Protein AF-A0A3D0T4M4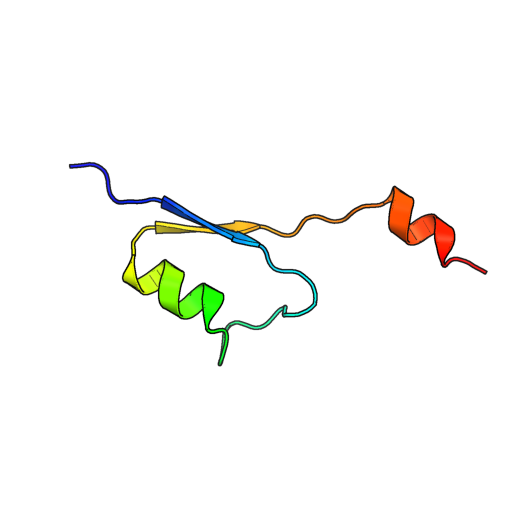-F1 (afdb_monomer)

Foldseek 3Di:
DDADEDEAEDDVCPDDPPDPSNVVRVVRGHYDYDYDDDPVVVVVPDD

Sequence (47 aa):
MSQPVCIVWFRQDLRVIDNPALLAAVEHGTVVPVYIFDTELDEADQP

Nearest PDB structures (foldseek):
  8asz-assembly1_A  TM=4.771E-01  e=7.474E+00  Escherichia coli K-12
  7tn7-assembly1_A-2  TM=2.633E-01  e=3.465E+00  Zea mays
  1ta9-assembly1_A  TM=3.180E-01  e=5.651E+00  Schizosaccharomyces pombe

Structure (mmCIF, N/CA/C/O backbone):
data_AF-A0A3D0T4M4-F1
#
_entry.id   AF-A0A3D0T4M4-F1
#
loop_
_atom_site.group_PDB
_atom_site.id
_atom_site.type_symbol
_atom_site.label_atom_id
_atom_site.label_alt_id
_atom_site.label_comp_id
_atom_site.label_asym_id
_atom_site.label_entity_id
_atom_site.label_seq_id
_atom_site.pdbx_PDB_ins_code
_atom_site.Cartn_x
_atom_site.Cartn_y
_atom_site.Cartn_z
_atom_site.occupancy
_atom_site.B_iso_or_equiv
_atom_site.auth_seq_id
_atom_site.auth_comp_id
_atom_site.auth_asym_id
_atom_site.auth_atom_id
_atom_site.pdbx_PDB_model_num
ATOM 1 N N . MET A 1 1 ? -18.718 14.748 8.784 1.00 59.00 1 MET A N 1
ATOM 2 C CA . MET A 1 1 ? -17.246 14.843 8.882 1.00 59.00 1 MET A CA 1
ATOM 3 C C . MET A 1 1 ? -16.656 13.943 7.808 1.00 59.00 1 MET A C 1
ATOM 5 O O . MET A 1 1 ? -17.088 12.799 7.743 1.00 59.00 1 MET A O 1
ATOM 9 N N . SER A 1 2 ? -15.757 14.430 6.946 1.00 81.94 2 SER A N 1
ATOM 10 C CA . SER A 1 2 ? -15.025 13.551 6.022 1.00 81.94 2 SER A CA 1
ATOM 11 C C . SER A 1 2 ? -13.880 12.878 6.773 1.00 81.94 2 SER A C 1
ATOM 13 O O . SER A 1 2 ? -13.150 13.549 7.502 1.00 81.94 2 SER A O 1
ATOM 15 N N . GLN A 1 3 ? -13.723 11.570 6.603 1.00 88.44 3 GLN A N 1
ATOM 16 C CA . GLN A 1 3 ? -12.552 10.853 7.103 1.00 88.44 3 GLN A CA 1
ATOM 17 C C . GLN A 1 3 ? -11.285 11.275 6.334 1.00 88.44 3 GLN A C 1
ATOM 19 O O . GLN A 1 3 ? -11.383 11.509 5.124 1.00 88.44 3 GLN A O 1
ATOM 24 N N . PRO A 1 4 ? -10.114 11.384 6.991 1.00 94.69 4 PRO A N 1
ATOM 25 C CA . PRO A 1 4 ? -8.844 11.597 6.303 1.00 94.69 4 PRO A CA 1
ATOM 26 C C . PRO A 1 4 ? -8.564 10.477 5.296 1.00 94.69 4 PRO A C 1
ATOM 28 O O . PRO A 1 4 ? -8.937 9.323 5.522 1.00 94.69 4 PRO A O 1
ATOM 31 N N . VAL A 1 5 ? -7.910 10.819 4.185 1.00 96.81 5 VAL A N 1
ATOM 32 C CA . VAL A 1 5 ? -7.516 9.864 3.141 1.00 96.81 5 VAL A CA 1
ATOM 33 C C . VAL A 1 5 ? -5.995 9.838 3.040 1.00 96.81 5 VAL A C 1
ATOM 35 O O 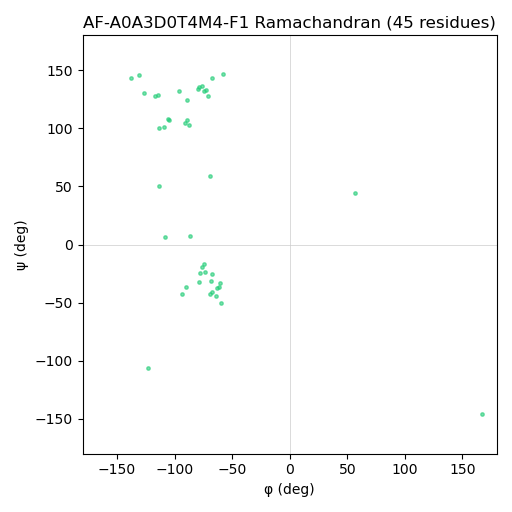. VAL A 1 5 ? -5.368 10.883 2.875 1.00 96.81 5 VAL A O 1
ATOM 38 N N . CYS A 1 6 ? -5.413 8.644 3.111 1.00 97.75 6 CYS A N 1
ATOM 39 C CA . CYS A 1 6 ? -3.980 8.400 3.003 1.00 97.75 6 CYS A CA 1
ATOM 40 C C . CYS A 1 6 ? -3.674 7.603 1.738 1.00 97.75 6 CYS A C 1
ATOM 42 O O . CYS A 1 6 ? -4.245 6.536 1.522 1.00 97.75 6 CYS A O 1
ATOM 44 N N . ILE A 1 7 ? -2.734 8.086 0.929 1.00 97.75 7 ILE A N 1
ATOM 45 C CA . ILE A 1 7 ? -2.189 7.317 -0.192 1.00 97.75 7 ILE A CA 1
ATOM 46 C C . ILE A 1 7 ? -0.991 6.515 0.317 1.00 97.75 7 ILE A C 1
ATOM 48 O O . ILE A 1 7 ? -0.047 7.095 0.850 1.00 97.75 7 ILE A O 1
ATOM 52 N N . VAL A 1 8 ? -1.019 5.194 0.139 1.00 97.81 8 VAL A N 1
ATOM 53 C CA . VAL A 1 8 ? 0.110 4.305 0.456 1.00 97.81 8 VAL A CA 1
ATOM 54 C C . VAL A 1 8 ? 0.749 3.871 -0.852 1.00 97.81 8 VAL A C 1
ATOM 56 O O . VAL A 1 8 ? 0.163 3.090 -1.599 1.00 97.81 8 VAL A O 1
ATOM 59 N N . TRP A 1 9 ? 1.937 4.402 -1.142 1.00 97.25 9 TRP A N 1
ATOM 60 C CA . TRP A 1 9 ? 2.686 4.062 -2.347 1.00 97.25 9 TRP A CA 1
ATOM 61 C C . TRP A 1 9 ? 3.570 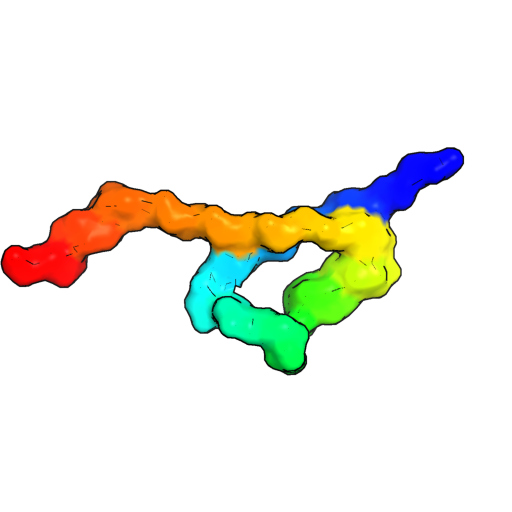2.841 -2.107 1.00 97.25 9 TRP A C 1
ATOM 63 O O . TRP A 1 9 ? 4.642 2.939 -1.513 1.00 97.25 9 TRP A O 1
ATOM 73 N N . PHE A 1 10 ? 3.114 1.702 -2.611 1.00 96.44 10 PHE A N 1
ATOM 74 C CA . PHE A 1 10 ? 3.887 0.476 -2.666 1.00 96.44 10 PHE A CA 1
ATOM 75 C C . PHE A 1 10 ? 4.966 0.583 -3.741 1.00 96.44 10 PHE A C 1
ATOM 77 O O . PHE A 1 10 ? 4.700 0.995 -4.873 1.00 96.44 10 PHE A O 1
ATOM 84 N N . ARG A 1 11 ? 6.189 0.200 -3.383 1.00 92.88 11 ARG A N 1
ATOM 85 C CA . ARG A 1 11 ? 7.344 0.145 -4.285 1.00 92.88 11 ARG A CA 1
ATOM 86 C C . ARG A 1 11 ? 7.899 -1.277 -4.281 1.00 92.88 11 ARG A C 1
ATOM 88 O O . ARG A 1 11 ? 7.282 -2.184 -4.822 1.00 92.88 11 ARG A O 1
ATOM 95 N N . GLN A 1 12 ? 9.040 -1.497 -3.634 1.00 91.62 12 GLN A N 1
ATOM 96 C CA . GLN A 1 12 ? 9.652 -2.823 -3.485 1.00 91.62 12 GLN A CA 1
ATOM 97 C C . GLN A 1 12 ? 9.113 -3.590 -2.261 1.00 91.62 12 GLN A C 1
ATOM 99 O O . GLN A 1 12 ? 9.616 -4.652 -1.910 1.00 91.62 12 GLN A O 1
ATOM 104 N N . ASP A 1 13 ? 8.091 -3.057 -1.595 1.00 91.31 13 ASP A N 1
ATOM 105 C CA . ASP A 1 13 ? 7.526 -3.534 -0.338 1.00 91.31 13 ASP A CA 1
ATOM 106 C C . ASP A 1 13 ? 6.097 -4.063 -0.520 1.00 91.31 13 ASP A C 1
ATOM 108 O O . ASP A 1 13 ? 5.190 -3.705 0.227 1.00 91.31 13 ASP A O 1
ATOM 112 N N . LEU A 1 14 ? 5.903 -4.948 -1.506 1.00 93.25 14 LEU A N 1
ATOM 113 C CA . LEU A 1 14 ? 4.621 -5.591 -1.839 1.00 93.25 14 LEU A CA 1
ATOM 114 C C . LEU A 1 14 ? 4.161 -6.588 -0.755 1.00 93.25 14 LEU A C 1
ATOM 116 O O . LEU A 1 14 ? 3.991 -7.782 -0.998 1.00 93.25 14 LEU A O 1
ATOM 120 N N . ARG A 1 15 ? 3.987 -6.101 0.473 1.00 95.06 15 ARG A N 1
ATOM 121 C CA . ARG A 1 15 ? 3.597 -6.867 1.652 1.00 95.06 15 ARG A CA 1
ATOM 122 C C . ARG A 1 15 ? 2.567 -6.105 2.473 1.00 95.06 15 ARG A C 1
ATOM 124 O O . ARG A 1 15 ? 2.641 -4.888 2.625 1.00 95.06 15 ARG A O 1
ATOM 131 N N . VAL A 1 16 ? 1.629 -6.859 3.034 1.00 95.12 16 VAL A N 1
ATOM 132 C CA . VAL A 1 16 ? 0.599 -6.344 3.948 1.00 95.12 16 VAL A CA 1
ATOM 133 C C . VAL A 1 16 ? 1.048 -6.489 5.401 1.00 95.12 16 VAL A C 1
ATOM 135 O O . VAL A 1 16 ? 0.871 -5.582 6.208 1.00 95.12 16 VAL A O 1
ATOM 138 N N . ILE A 1 17 ? 1.647 -7.634 5.735 1.00 96.69 17 ILE A N 1
ATOM 139 C CA . ILE A 1 17 ? 2.166 -7.910 7.075 1.00 96.69 17 ILE A CA 1
ATOM 140 C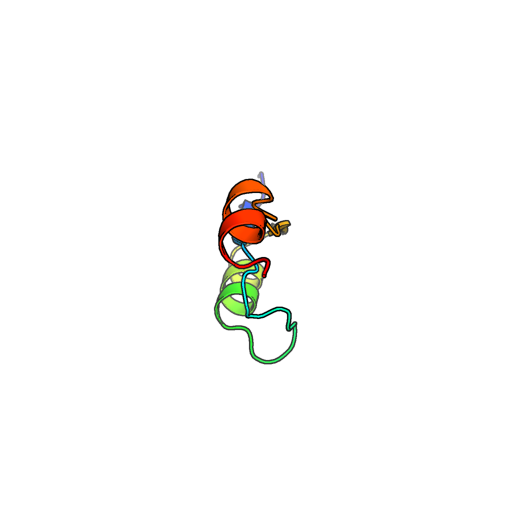 C . ILE A 1 17 ? 3.478 -7.147 7.256 1.00 96.69 17 ILE A C 1
ATOM 142 O O . ILE A 1 17 ? 4.323 -7.146 6.360 1.00 96.69 17 ILE A O 1
ATOM 146 N N . ASP A 1 18 ? 3.639 -6.528 8.426 1.00 95.75 18 ASP A N 1
ATOM 147 C CA . ASP A 1 18 ? 4.856 -5.807 8.810 1.00 95.75 18 ASP A CA 1
ATOM 148 C C . ASP A 1 18 ? 5.243 -4.696 7.810 1.00 95.75 18 ASP A C 1
ATOM 150 O O . ASP A 1 18 ? 6.391 -4.554 7.375 1.00 95.75 18 ASP A O 1
ATOM 154 N N . ASN A 1 19 ? 4.245 -3.913 7.385 1.00 97.25 19 ASN A N 1
ATOM 155 C CA . ASN A 1 19 ? 4.442 -2.691 6.609 1.00 97.25 19 ASN A CA 1
ATOM 156 C C . ASN A 1 19 ? 4.110 -1.465 7.488 1.00 97.25 19 ASN A C 1
ATOM 158 O O . ASN A 1 19 ? 2.931 -1.147 7.664 1.00 97.25 19 ASN A O 1
ATOM 162 N N . PRO A 1 20 ? 5.121 -0.764 8.043 1.00 96.69 20 PRO A N 1
ATOM 163 C CA . PRO A 1 20 ? 4.899 0.395 8.910 1.00 96.69 20 PRO A CA 1
ATOM 164 C C . PRO A 1 20 ? 4.143 1.545 8.233 1.00 96.69 20 PRO A C 1
ATOM 166 O O . PRO A 1 20 ? 3.366 2.231 8.8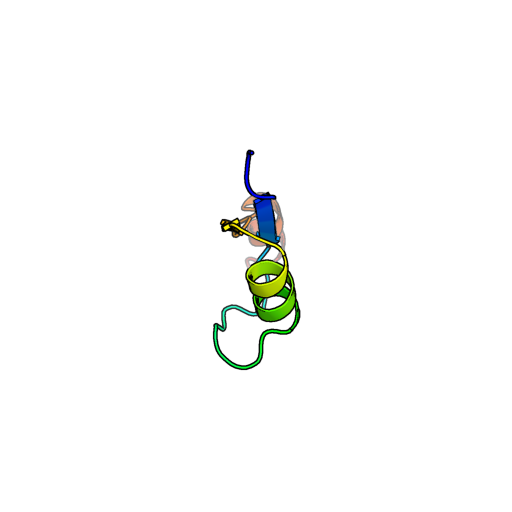92 1.00 96.69 20 PRO A O 1
ATOM 169 N N . ALA A 1 21 ? 4.337 1.748 6.923 1.00 96.50 21 ALA A N 1
ATOM 170 C CA . ALA A 1 21 ? 3.643 2.796 6.175 1.00 96.50 21 ALA A CA 1
ATOM 171 C C . ALA A 1 21 ? 2.150 2.475 6.029 1.00 96.50 21 ALA A C 1
ATOM 173 O O . ALA A 1 21 ? 1.303 3.344 6.238 1.00 96.50 21 ALA A O 1
ATOM 174 N N . LEU A 1 22 ? 1.824 1.212 5.736 1.00 97.31 22 LEU A N 1
ATOM 175 C CA . LEU A 1 22 ? 0.444 0.738 5.702 1.00 97.31 22 LEU A CA 1
ATOM 176 C C . LEU A 1 22 ? -0.214 0.825 7.085 1.00 97.31 22 LEU A C 1
ATOM 178 O O . LEU A 1 22 ? -1.345 1.294 7.185 1.00 97.31 22 LEU A O 1
ATOM 182 N N . LEU A 1 23 ? 0.493 0.412 8.142 1.00 97.19 23 LEU A N 1
ATOM 183 C CA . LEU A 1 23 ? -0.018 0.453 9.514 1.00 97.19 23 LEU A CA 1
ATOM 184 C C . LEU A 1 23 ? -0.376 1.886 9.933 1.00 97.19 23 LEU A C 1
ATOM 186 O O . LEU A 1 23 ? -1.505 2.137 10.347 1.00 97.19 23 LEU A O 1
ATOM 190 N N . ALA A 1 24 ? 0.541 2.836 9.732 1.00 97.00 24 ALA A N 1
ATOM 191 C CA . ALA A 1 24 ? 0.309 4.241 10.060 1.00 97.00 24 ALA A CA 1
ATOM 192 C C . ALA A 1 24 ? -0.858 4.853 9.260 1.00 97.00 24 ALA A C 1
ATOM 194 O O . ALA A 1 24 ? -1.619 5.667 9.782 1.00 97.00 24 ALA A O 1
ATOM 195 N N . ALA A 1 25 ? -1.028 4.460 7.994 1.00 97.12 25 ALA A N 1
ATOM 196 C CA . ALA A 1 25 ? -2.124 4.950 7.162 1.00 97.12 25 ALA A CA 1
ATOM 197 C C . ALA A 1 25 ? -3.496 4.448 7.649 1.00 97.12 25 ALA A C 1
ATOM 199 O O . ALA A 1 25 ? -4.451 5.225 7.688 1.00 97.12 25 ALA A O 1
ATOM 200 N N . VAL A 1 26 ? -3.582 3.178 8.064 1.00 96.25 26 VAL A N 1
ATOM 201 C CA . VAL A 1 26 ? -4.801 2.588 8.646 1.00 96.25 26 VAL A CA 1
ATOM 202 C C . VAL A 1 26 ? -5.189 3.283 9.953 1.00 96.25 26 VAL A C 1
ATOM 204 O O . VAL A 1 26 ? -6.374 3.494 10.202 1.00 96.25 26 VAL A O 1
ATOM 207 N N . GLU A 1 27 ? -4.212 3.679 10.770 1.00 96.00 27 GLU A N 1
ATOM 208 C CA . GLU A 1 27 ? -4.456 4.435 12.006 1.00 96.00 27 GLU A CA 1
ATOM 209 C C . GLU A 1 27 ? -4.984 5.858 11.745 1.00 96.00 27 GLU A C 1
ATOM 211 O O . GLU A 1 27 ? -5.675 6.424 12.592 1.00 96.00 27 GLU A O 1
ATOM 216 N N . HIS A 1 28 ? -4.686 6.440 10.579 1.00 95.50 28 HIS A N 1
ATOM 217 C CA . HIS A 1 28 ? -5.067 7.813 10.244 1.00 95.50 28 HIS A CA 1
ATOM 218 C C . HIS A 1 28 ? -6.438 7.924 9.556 1.00 95.50 28 HIS A C 1
ATOM 220 O O . HIS A 1 28 ? -7.167 8.893 9.790 1.00 95.50 28 HIS A O 1
ATOM 226 N N . GLY A 1 29 ? -6.809 6.965 8.700 1.00 95.44 29 GLY A N 1
ATOM 227 C CA . GLY A 1 29 ? -8.092 7.010 7.999 1.00 95.44 29 GLY A CA 1
ATOM 228 C C . GLY A 1 29 ? -8.233 6.025 6.840 1.00 95.44 29 GLY A C 1
ATOM 229 O O . GLY A 1 29 ? -7.750 4.897 6.880 1.00 95.44 29 GLY A 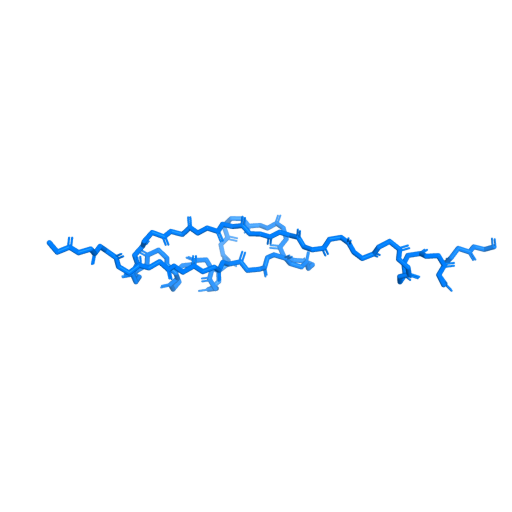O 1
ATOM 230 N N . THR A 1 30 ? -8.951 6.442 5.794 1.00 97.12 30 THR A N 1
ATOM 231 C CA . THR A 1 30 ? -9.142 5.613 4.596 1.00 97.12 30 THR A CA 1
ATOM 232 C C . THR A 1 30 ? -7.847 5.509 3.812 1.00 97.12 30 THR A C 1
ATOM 234 O O . THR A 1 30 ? -7.262 6.521 3.433 1.00 97.12 30 THR A O 1
ATOM 237 N N . VAL A 1 31 ? -7.440 4.282 3.510 1.00 97.38 31 VAL A N 1
ATOM 238 C CA . VAL A 1 31 ? -6.221 4.004 2.755 1.00 97.38 31 VAL A CA 1
ATOM 239 C C . VAL A 1 31 ? -6.536 3.799 1.276 1.00 97.38 31 VAL A C 1
ATOM 241 O O . VAL A 1 31 ? -7.417 3.018 0.921 1.00 97.38 31 VAL A O 1
ATOM 244 N N . VAL A 1 32 ? -5.771 4.467 0.417 1.00 97.94 32 VAL A N 1
ATOM 245 C CA . VAL A 1 32 ? -5.740 4.255 -1.032 1.00 97.94 32 VAL A CA 1
ATOM 246 C C . VAL A 1 32 ? -4.362 3.690 -1.394 1.00 97.94 32 VAL A C 1
ATOM 248 O O . VAL A 1 32 ? -3.386 4.442 -1.448 1.00 97.94 32 VAL A O 1
ATOM 251 N N . PRO A 1 33 ? -4.242 2.370 -1.598 1.00 97.06 33 PRO A N 1
ATOM 252 C CA . PRO A 1 33 ? -2.989 1.755 -2.007 1.00 97.06 33 PRO A CA 1
ATOM 253 C C . PRO A 1 33 ? -2.717 2.052 -3.486 1.00 97.06 33 PRO A C 1
ATOM 255 O O . PRO A 1 33 ? -3.593 1.871 -4.332 1.00 97.06 33 PRO A O 1
ATOM 258 N N . VAL A 1 34 ? -1.503 2.495 -3.808 1.00 97.75 34 VAL A N 1
ATOM 259 C CA . VAL A 1 34 ? -1.067 2.769 -5.182 1.00 97.75 34 VAL A CA 1
ATOM 260 C C . VAL A 1 34 ? 0.279 2.114 -5.452 1.00 97.75 34 VAL A C 1
ATOM 262 O O . VAL A 1 34 ? 1.140 2.052 -4.580 1.00 97.75 34 VAL A O 1
ATOM 265 N N . TYR A 1 35 ? 0.473 1.658 -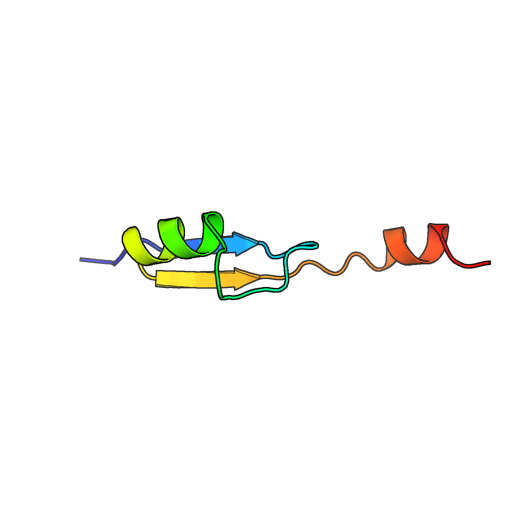6.681 1.00 96.12 35 TYR A N 1
ATOM 266 C CA . TYR A 1 35 ? 1.766 1.242 -7.208 1.00 96.12 35 TYR A CA 1
ATOM 267 C C . TYR A 1 35 ? 1.983 2.007 -8.509 1.00 96.12 35 TYR A C 1
ATOM 269 O O . TYR A 1 35 ? 1.080 2.067 -9.344 1.00 96.12 35 TYR A O 1
ATOM 277 N N . ILE A 1 36 ? 3.151 2.624 -8.656 1.00 94.62 36 ILE A N 1
ATOM 278 C CA . ILE A 1 36 ? 3.513 3.372 -9.861 1.00 94.62 36 ILE A CA 1
ATOM 279 C C . ILE A 1 36 ? 4.503 2.504 -10.622 1.00 94.62 36 ILE A C 1
ATOM 281 O O . ILE A 1 36 ? 5.639 2.339 -10.178 1.00 94.62 36 ILE A O 1
ATOM 285 N N . PHE A 1 37 ? 4.038 1.929 -11.728 1.00 92.44 37 PHE A N 1
ATOM 286 C CA . PHE A 1 37 ? 4.886 1.214 -12.669 1.00 92.44 37 PHE A CA 1
ATOM 287 C C . PHE A 1 37 ? 5.406 2.212 -13.699 1.00 92.44 37 PHE A C 1
ATOM 289 O O . PHE A 1 37 ? 4.636 2.719 -14.514 1.00 92.44 37 PHE A O 1
ATOM 296 N N . ASP A 1 38 ? 6.689 2.536 -13.600 1.00 89.50 38 ASP A N 1
ATOM 297 C CA . ASP A 1 38 ? 7.370 3.409 -14.546 1.00 89.50 38 ASP A CA 1
ATOM 298 C C . ASP A 1 38 ? 7.967 2.551 -15.664 1.00 89.50 38 ASP A C 1
ATOM 300 O O . ASP A 1 38 ? 8.954 1.846 -15.460 1.00 89.50 38 ASP A O 1
ATOM 304 N N . THR A 1 39 ? 7.325 2.571 -16.831 1.00 86.50 39 THR A N 1
ATOM 305 C CA . THR A 1 39 ? 7.715 1.749 -17.983 1.00 86.50 39 THR A CA 1
ATOM 306 C C . THR A 1 39 ? 8.984 2.247 -18.664 1.00 86.50 39 THR A C 1
ATOM 308 O O . THR A 1 39 ? 9.652 1.459 -19.318 1.00 86.50 39 THR A O 1
ATOM 311 N N . GLU A 1 40 ? 9.327 3.532 -18.525 1.00 87.56 40 GLU A N 1
ATOM 312 C CA . GLU A 1 40 ? 10.526 4.105 -19.153 1.00 87.56 40 GLU A CA 1
ATOM 313 C C . GLU A 1 40 ? 11.792 3.741 -18.364 1.00 87.56 40 GLU A C 1
ATOM 315 O O . GLU A 1 40 ? 12.854 3.529 -18.948 1.00 87.56 40 GLU A O 1
ATOM 320 N N . LEU A 1 41 ? 11.684 3.609 -17.036 1.00 74.25 41 LEU A N 1
ATOM 321 C CA . LEU A 1 41 ? 12.781 3.113 -16.197 1.00 74.25 41 LEU A CA 1
ATOM 322 C C . LEU A 1 41 ? 13.092 1.628 -16.439 1.00 74.25 41 LEU 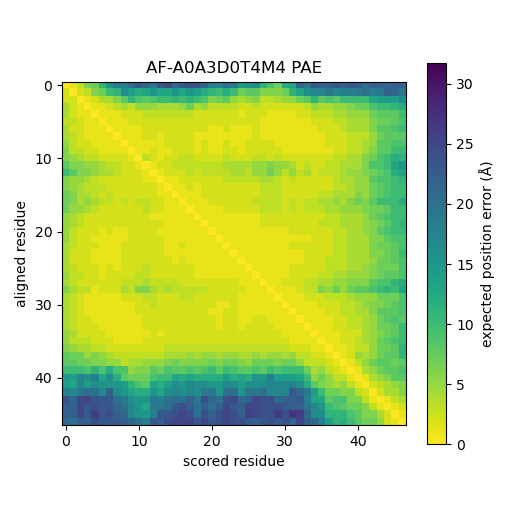A C 1
ATOM 324 O O . LEU A 1 41 ? 14.248 1.230 -16.329 1.00 74.25 41 LEU A O 1
ATOM 328 N N . ASP A 1 42 ? 12.087 0.823 -16.785 1.00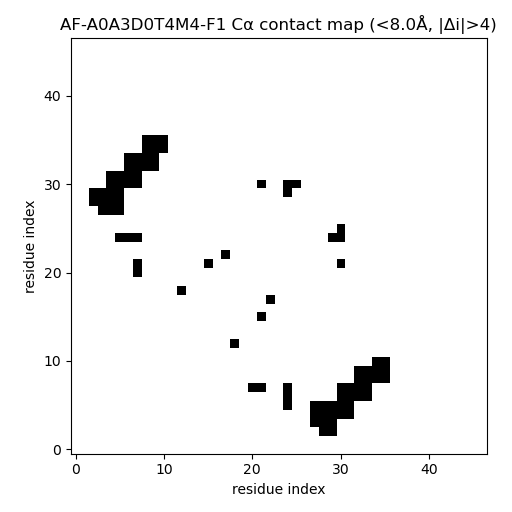 65.06 42 ASP A N 1
ATOM 329 C CA . ASP A 1 42 ? 12.229 -0.626 -16.997 1.00 65.06 42 ASP A CA 1
ATOM 330 C C . ASP A 1 42 ? 12.900 -0.969 -18.348 1.00 65.06 42 ASP A C 1
ATOM 332 O O . ASP A 1 42 ? 13.439 -2.059 -18.533 1.00 65.06 42 ASP A O 1
ATOM 336 N N . GLU A 1 43 ? 12.910 -0.039 -19.310 1.00 61.84 43 GLU A N 1
ATOM 337 C CA . GLU A 1 43 ? 13.610 -0.201 -20.596 1.00 61.84 43 GLU A CA 1
ATOM 338 C C . GLU A 1 43 ? 15.129 0.013 -20.480 1.00 61.84 43 GLU A C 1
ATOM 340 O O . GLU A 1 43 ? 15.887 -0.543 -21.273 1.00 61.84 43 GLU A O 1
ATOM 345 N N . ALA A 1 44 ? 15.596 0.766 -19.478 1.00 60.84 44 ALA A N 1
ATOM 346 C CA . ALA A 1 44 ? 17.020 1.057 -19.284 1.00 60.84 44 ALA A CA 1
ATOM 347 C C . ALA A 1 44 ? 17.835 -0.130 -18.724 1.00 60.84 44 ALA A C 1
ATOM 349 O O . ALA A 1 44 ? 19.062 -0.114 -18.823 1.00 60.84 44 ALA A O 1
ATOM 350 N N . ASP A 1 45 ? 17.162 -1.140 -18.162 1.00 60.19 45 ASP A N 1
ATOM 351 C CA . ASP A 1 45 ? 17.756 -2.354 -17.574 1.00 60.19 45 ASP A CA 1
ATOM 352 C C . ASP A 1 45 ? 17.521 -3.622 -18.433 1.00 60.19 45 ASP A C 1
ATOM 354 O O . ASP A 1 45 ? 17.868 -4.734 -18.022 1.00 60.19 45 ASP A O 1
ATOM 358 N N . GLN A 1 46 ? 16.949 -3.484 -19.639 1.00 51.84 46 GLN A N 1
ATOM 359 C CA . GLN A 1 46 ? 16.813 -4.599 -20.585 1.00 51.84 46 GLN A CA 1
ATOM 360 C C . GLN A 1 46 ? 18.143 -4.865 -21.324 1.00 51.84 46 GLN A C 1
ATOM 362 O O . GLN A 1 46 ? 18.803 -3.912 -21.743 1.00 51.84 46 GLN A O 1
ATOM 367 N N . PRO A 1 47 ? 18.560 -6.140 -21.475 1.00 61.38 47 PRO A N 1
ATOM 368 C CA . PRO A 1 47 ? 19.784 -6.504 -22.191 1.00 61.38 47 PRO A CA 1
ATOM 369 C C . PRO A 1 47 ? 19.729 -6.207 -23.696 1.00 61.38 47 PRO A C 1
ATOM 371 O O . PRO A 1 47 ? 18.628 -6.281 -24.288 1.00 61.38 47 PRO A O 1
#

Secondary structure (DSSP, 8-state):
-PPPEEEEEESS---STT-HHHHHHHHHSEEEEEE---HHHHHTT--

Mean predicted aligned error: 5.56 Å

Radius of gyration: 14.31 Å; Cα contacts (8 Å, |Δi|>4): 45; chains: 1; bounding box: 37×23×34 Å

pLDDT: mean 89.17, std 13.06, range [51.84, 97.94]

Solvent-accessible surface area (backbone atoms only — not comparable to full-atom values): 3148 Å² total; per-residue (Å²): 134,86,77,50,76,32,77,41,76,44,71,96,60,90,54,80,75,95,30,68,67,56,52,55,29,58,75,64,35,50,68,46,81,42,68,82,84,61,69,72,66,58,60,76,75,57,132